Protein AF-A0A4Y9XRB2-F1 (afdb_monomer_lite)

Sequence (111 aa):
TGAAATSNVAVASVTGTSAAATATASTAASASGNLQTFTGALGGIAPPAVTAGGRGFVVANNDDFVNVAAALGRSCDVQHNQCANAANSGSQSVTVSDCDQQDTQCKAAAS

pLDDT: mean 81.74, std 22.33, range [34.16, 98.44]

Radius of gyration: 24.22 Å; chains: 1; bounding box: 75×55×48 Å

Foldseek 3Di:
DDDDDDDDDDDDDDDDPPPPPPPPPPPPPPPPAFPQPDQDQVQNQGFFGWHADDCGIDGPPDDDDVDQLVSQLVSLVVSLVVQCVCQVVVVGPDHSVVSVVSSVVSNVSSD

Secondary structure (DSSP, 8-state):
-------------------------------TT--------GGG-PPPPEEEETTEEEETTS-EESSHHHHHHHHHHHHHHHHHHHHHTTSSS--HHHHHHHHHHHHHH--

Structure (mmCIF, N/CA/C/O backbone):
data_AF-A0A4Y9XRB2-F1
#
_entry.id   AF-A0A4Y9XRB2-F1
#
loop_
_atom_site.group_PDB
_atom_site.id
_atom_site.type_symbol
_atom_site.label_atom_id
_atom_site.label_alt_id
_atom_site.label_comp_id
_atom_site.label_asym_id
_atom_site.label_entity_id
_atom_site.label_seq_id
_atom_site.pdbx_PDB_ins_code
_atom_site.Cartn_x
_atom_site.Cartn_y
_atom_site.Cartn_z
_atom_site.occupancy
_atom_site.B_iso_or_equiv
_atom_site.auth_seq_id
_atom_site.auth_comp_id
_atom_site.auth_asym_id
_atom_site.auth_atom_id
_atom_site.pdbx_PDB_model_num
ATOM 1 N N . THR A 1 1 ? -60.064 44.084 27.742 1.00 45.78 1 THR A N 1
ATOM 2 C CA . THR A 1 1 ? -58.761 44.457 27.153 1.00 45.78 1 THR A CA 1
ATOM 3 C C . THR A 1 1 ? -57.830 44.865 28.275 1.00 45.78 1 THR A C 1
ATOM 5 O O . THR A 1 1 ? -58.112 45.859 28.928 1.00 45.78 1 THR A O 1
ATOM 8 N N . GLY A 1 2 ? -56.780 44.080 28.546 1.00 34.22 2 GLY A N 1
ATOM 9 C CA . GLY A 1 2 ? -55.736 44.462 29.504 1.00 34.22 2 GLY A CA 1
ATOM 10 C C . GLY A 1 2 ? -54.920 43.304 30.102 1.00 34.22 2 GLY A C 1
ATOM 11 O O . GLY A 1 2 ? -55.498 42.357 30.617 1.00 34.22 2 GLY A O 1
ATOM 12 N N . ALA A 1 3 ? -53.598 43.519 30.091 1.00 35.19 3 ALA A N 1
ATOM 13 C CA . ALA A 1 3 ? -52.530 43.015 30.969 1.00 35.19 3 ALA A CA 1
ATOM 14 C C . ALA A 1 3 ? -51.754 41.723 30.613 1.00 35.19 3 ALA A C 1
ATOM 16 O O . ALA A 1 3 ? -52.296 40.648 30.388 1.00 35.19 3 ALA A O 1
ATOM 17 N N . ALA A 1 4 ? -50.430 41.916 30.592 1.00 39.41 4 ALA A N 1
ATOM 18 C CA . ALA A 1 4 ? -49.324 40.999 30.331 1.00 39.41 4 ALA A CA 1
ATOM 19 C C . ALA A 1 4 ? -48.964 40.112 31.539 1.00 39.41 4 ALA A C 1
ATOM 21 O O . ALA A 1 4 ? -49.306 40.486 32.657 1.00 39.41 4 ALA A O 1
ATOM 22 N N . ALA A 1 5 ? -48.183 39.036 31.322 1.00 40.38 5 ALA A N 1
ATOM 23 C CA . ALA A 1 5 ? -46.914 38.754 32.028 1.00 40.38 5 ALA A CA 1
ATOM 24 C C . ALA A 1 5 ? -46.380 37.309 31.833 1.00 40.38 5 ALA A C 1
ATOM 26 O O . ALA A 1 5 ? -47.116 36.337 31.947 1.00 40.38 5 ALA A O 1
ATOM 27 N N . THR A 1 6 ? -45.053 37.245 31.646 1.00 34.16 6 THR A N 1
ATOM 28 C CA . THR A 1 6 ? -44.061 36.289 32.201 1.00 34.16 6 THR A CA 1
ATOM 29 C C . THR A 1 6 ? -44.001 34.809 31.781 1.00 34.16 6 THR A C 1
ATOM 31 O O . THR A 1 6 ? -44.909 34.024 32.013 1.00 34.16 6 THR A O 1
ATOM 34 N N . SER A 1 7 ? -42.813 34.485 31.242 1.00 48.19 7 SER A N 1
ATOM 35 C CA . SER A 1 7 ? -41.968 33.276 31.280 1.00 48.19 7 SER A CA 1
ATOM 36 C C . SER A 1 7 ? -42.383 32.073 32.140 1.00 48.19 7 SER A C 1
ATOM 38 O O . SER A 1 7 ? -42.931 32.254 33.212 1.00 48.19 7 SER A O 1
ATOM 40 N N . ASN A 1 8 ? -41.976 30.856 31.727 1.00 47.84 8 ASN A N 1
ATOM 41 C CA . ASN A 1 8 ? -40.962 30.014 32.405 1.00 47.84 8 ASN A CA 1
ATOM 42 C C . ASN A 1 8 ? -40.827 28.597 31.763 1.00 47.84 8 ASN A C 1
ATOM 44 O O . ASN A 1 8 ? -41.778 27.832 31.742 1.00 47.84 8 ASN A O 1
ATOM 48 N N . VAL A 1 9 ? -39.586 28.270 31.349 1.00 40.69 9 VAL A N 1
ATOM 49 C CA . VAL A 1 9 ? -38.831 26.996 31.536 1.00 40.69 9 VAL A CA 1
ATOM 50 C C . VAL A 1 9 ? -39.296 25.699 30.834 1.00 40.69 9 VAL A C 1
ATOM 52 O O . VAL A 1 9 ? -40.317 25.132 31.190 1.00 40.69 9 VAL A O 1
ATOM 55 N N . ALA A 1 10 ? -38.447 25.130 29.957 1.00 43.19 10 ALA A N 1
ATOM 56 C CA . ALA A 1 10 ? -37.644 23.915 30.233 1.00 43.19 10 ALA A CA 1
ATOM 57 C C . ALA A 1 10 ? -36.999 23.294 28.969 1.00 43.19 10 ALA A C 1
ATOM 59 O O . ALA A 1 10 ? -37.683 22.977 28.008 1.00 43.19 10 ALA A O 1
ATOM 60 N N . VAL A 1 11 ? -35.685 23.057 29.075 1.00 41.91 11 VAL A N 1
ATOM 61 C CA . VAL A 1 11 ? -34.889 21.903 28.598 1.00 41.91 11 VAL A CA 1
ATOM 62 C C . VAL A 1 11 ? -34.979 21.448 27.129 1.00 41.91 11 VAL A C 1
ATOM 64 O O . VAL A 1 11 ? -35.970 20.903 26.671 1.00 41.91 11 VAL A O 1
ATOM 67 N N . ALA A 1 12 ? -33.851 21.538 26.421 1.00 46.53 12 ALA A N 1
ATOM 68 C CA . ALA A 1 12 ? -33.084 20.362 25.992 1.00 46.53 12 ALA A CA 1
ATOM 69 C C . ALA A 1 12 ? -31.884 20.820 25.159 1.00 46.53 12 ALA A C 1
ATOM 71 O O . ALA A 1 12 ? -32.000 21.273 24.024 1.00 46.53 12 ALA A O 1
ATOM 72 N N . SER A 1 13 ? -30.707 20.682 25.757 1.00 56.09 13 SER A N 1
ATOM 73 C CA . SER A 1 13 ? -29.442 20.573 25.050 1.00 56.09 13 SER A CA 1
ATOM 74 C C . SER A 1 13 ? -29.550 19.497 23.968 1.00 56.09 13 SER A C 1
ATOM 76 O O . SER A 1 13 ? -29.668 18.315 24.287 1.00 56.09 13 SER A O 1
ATOM 78 N N . VAL A 1 14 ? -29.471 19.902 22.704 1.00 50.06 14 VAL A N 1
ATOM 79 C CA . VAL A 1 14 ? -29.106 19.011 21.603 1.00 50.06 14 VAL A CA 1
ATOM 80 C C . VAL A 1 14 ? -27.791 19.503 21.026 1.00 50.06 14 VAL A C 1
ATOM 82 O O . VAL A 1 14 ? -27.709 20.402 20.195 1.00 50.06 14 VAL A O 1
ATOM 85 N N . THR A 1 15 ? -26.727 18.903 21.545 1.00 49.69 15 THR A N 1
ATOM 86 C CA . THR A 1 15 ? -25.485 18.701 20.812 1.00 49.69 15 THR A CA 1
ATOM 87 C C . THR A 1 15 ? -25.821 18.109 19.449 1.00 49.69 15 THR A C 1
ATOM 89 O O . THR A 1 15 ? -26.388 17.022 19.360 1.00 49.69 15 THR A O 1
ATOM 92 N N . GLY A 1 16 ? -25.475 18.831 18.395 1.00 48.56 16 GLY A N 1
ATOM 93 C CA . GLY A 1 16 ? -25.682 18.400 17.022 1.00 48.56 16 GLY A CA 1
ATOM 94 C C . GLY A 1 16 ? -24.657 19.056 16.122 1.00 48.56 16 GLY A C 1
ATOM 95 O O . GLY A 1 16 ? -25.008 19.805 15.217 1.00 48.56 16 GLY A O 1
ATOM 96 N N . THR A 1 17 ? -23.380 18.820 16.423 1.00 44.00 17 THR A N 1
ATOM 97 C CA . THR A 1 17 ? -22.240 19.175 15.582 1.00 44.00 17 THR A CA 1
ATOM 98 C C . THR A 1 17 ? -22.404 18.493 14.228 1.00 44.00 17 THR A C 1
ATOM 100 O O . THR A 1 17 ? -21.943 17.376 14.022 1.00 44.00 17 THR A O 1
ATOM 103 N N . SER A 1 18 ? -23.063 19.158 13.283 1.00 51.09 18 SER A N 1
ATOM 104 C CA . SER A 1 18 ? -22.967 18.794 11.871 1.00 51.09 18 SER A CA 1
ATOM 105 C C . SER A 1 18 ? -21.686 19.415 11.331 1.00 51.09 18 SER A C 1
ATOM 107 O O . SER A 1 18 ? -21.706 20.383 10.575 1.00 51.09 18 SER A O 1
ATOM 109 N N . ALA A 1 19 ? -20.548 18.889 11.791 1.00 52.78 19 ALA A N 1
ATOM 110 C CA . ALA A 1 19 ? -19.293 19.074 11.090 1.00 52.78 19 ALA A CA 1
ATOM 111 C C . ALA A 1 19 ? -19.421 18.256 9.808 1.00 52.78 19 ALA A C 1
ATOM 113 O O . ALA A 1 19 ? -19.279 17.034 9.815 1.00 52.78 19 ALA A O 1
ATOM 114 N N . ALA A 1 20 ? -19.789 18.944 8.728 1.00 51.59 20 ALA A N 1
ATOM 115 C CA . ALA A 1 20 ? -19.673 18.425 7.384 1.00 51.59 20 ALA A CA 1
ATOM 116 C C . ALA A 1 20 ? -18.246 17.892 7.236 1.00 51.59 20 ALA A C 1
ATOM 118 O O . ALA A 1 20 ? -17.283 18.658 7.259 1.00 51.59 20 ALA A O 1
ATOM 119 N N . ALA A 1 21 ? -18.121 16.567 7.173 1.00 50.69 21 ALA A N 1
ATOM 120 C CA . ALA A 1 21 ? -16.878 15.918 6.832 1.00 50.69 21 ALA A CA 1
ATOM 121 C C . ALA A 1 21 ? -16.535 16.377 5.416 1.00 50.69 21 ALA A C 1
ATOM 123 O O . ALA A 1 21 ? -17.098 15.896 4.432 1.00 50.69 21 ALA A O 1
ATOM 124 N N . THR A 1 22 ? -15.649 17.364 5.324 1.00 41.91 22 THR A N 1
ATOM 125 C CA . THR A 1 22 ? -14.932 17.669 4.099 1.00 41.91 22 THR A CA 1
ATOM 126 C C . THR A 1 22 ? -14.195 16.392 3.745 1.00 41.91 22 THR A C 1
ATOM 128 O O . THR A 1 22 ? -13.170 16.066 4.342 1.00 41.91 22 THR A O 1
ATOM 131 N N . ALA A 1 23 ? -14.763 15.624 2.819 1.00 55.28 23 ALA A N 1
ATOM 132 C CA . ALA A 1 23 ? -14.048 14.576 2.132 1.00 55.28 23 ALA A CA 1
ATOM 133 C C . ALA A 1 23 ? -12.902 15.269 1.393 1.00 55.28 23 ALA A C 1
ATOM 135 O O . ALA A 1 23 ? -13.059 15.746 0.270 1.00 55.28 23 ALA A O 1
ATOM 136 N N . THR A 1 24 ? -11.752 15.381 2.059 1.00 43.09 24 THR A N 1
ATOM 137 C CA . THR A 1 24 ? -10.481 15.525 1.369 1.00 43.09 24 THR A CA 1
ATOM 138 C C . THR A 1 24 ? -10.387 14.282 0.510 1.00 43.09 24 THR A C 1
ATOM 140 O O . THR A 1 24 ? -10.103 13.186 0.990 1.00 43.09 24 THR A O 1
ATOM 143 N N . ALA A 1 25 ? -10.729 14.450 -0.764 1.00 55.00 25 ALA A N 1
ATOM 144 C CA . ALA A 1 25 ? -10.314 13.544 -1.802 1.00 55.00 25 ALA A CA 1
ATOM 145 C C . ALA A 1 25 ? -8.788 13.530 -1.735 1.00 55.00 25 ALA A C 1
ATOM 147 O O . ALA A 1 25 ? -8.123 14.419 -2.266 1.00 55.00 25 ALA A O 1
ATOM 148 N N . SER A 1 26 ? -8.240 12.557 -1.005 1.00 55.66 26 SER A N 1
ATOM 149 C CA . SER A 1 26 ? -6.847 12.187 -1.147 1.00 55.66 26 SER A CA 1
ATOM 150 C C . SER A 1 26 ? -6.674 11.897 -2.623 1.00 55.66 26 SER A C 1
ATOM 152 O O . SER A 1 26 ? -7.262 10.953 -3.153 1.00 55.66 26 SER A O 1
ATOM 154 N N . THR A 1 27 ? -5.940 12.768 -3.305 1.00 45.84 27 THR A N 1
ATOM 155 C CA . THR A 1 27 ? -5.459 12.535 -4.656 1.00 45.84 27 THR A CA 1
ATOM 156 C C . THR A 1 27 ? -4.637 11.258 -4.610 1.00 45.84 27 THR A C 1
ATOM 158 O O . THR A 1 27 ? -3.434 11.291 -4.354 1.00 45.84 27 THR A O 1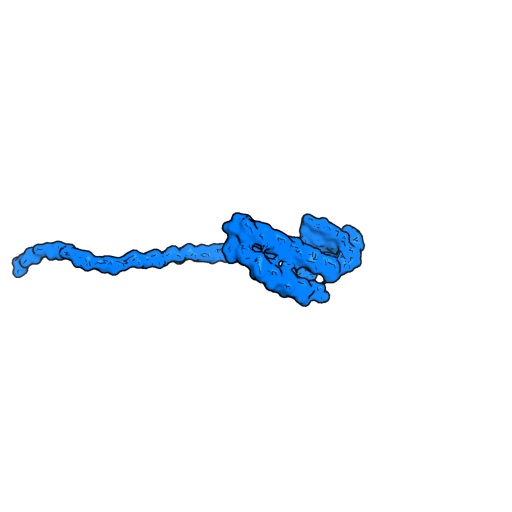
ATOM 161 N N . ALA A 1 28 ? -5.301 10.123 -4.831 1.00 57.44 28 ALA A N 1
ATOM 162 C CA . ALA A 1 28 ? -4.675 8.923 -5.336 1.00 57.44 28 ALA A CA 1
ATOM 163 C C . ALA A 1 28 ? -4.111 9.340 -6.690 1.00 57.44 28 ALA A C 1
ATOM 165 O O . ALA A 1 28 ? -4.803 9.340 -7.707 1.00 57.44 28 ALA A O 1
ATOM 166 N N . ALA A 1 29 ? -2.879 9.842 -6.670 1.00 50.91 29 ALA A N 1
ATOM 167 C CA . ALA A 1 29 ? -2.131 10.094 -7.872 1.00 50.91 29 ALA A CA 1
ATOM 168 C C . ALA A 1 29 ? -1.947 8.723 -8.515 1.00 50.91 29 ALA A C 1
ATOM 170 O O . ALA A 1 29 ? -1.052 7.962 -8.148 1.00 50.91 29 ALA A O 1
ATOM 171 N N . SER A 1 30 ? -2.833 8.386 -9.448 1.00 49.97 30 SER A N 1
ATOM 172 C CA . SER A 1 30 ? -2.570 7.370 -10.450 1.00 49.97 30 SER A CA 1
ATOM 173 C C . SER A 1 30 ? -1.383 7.883 -11.256 1.00 49.97 30 SER A C 1
ATOM 175 O O . SER A 1 30 ? -1.538 8.520 -12.296 1.00 49.97 30 SER A O 1
ATOM 177 N N . ALA A 1 31 ? -0.177 7.689 -10.721 1.00 55.84 31 ALA A N 1
ATOM 178 C CA . ALA A 1 31 ? 1.039 7.850 -11.484 1.00 55.84 31 ALA A CA 1
ATOM 179 C C . ALA A 1 31 ? 0.885 6.905 -12.674 1.00 55.84 31 ALA A C 1
ATOM 181 O O . ALA A 1 31 ? 0.655 5.711 -12.485 1.00 55.84 31 ALA A O 1
ATOM 182 N N . SER A 1 32 ? 0.914 7.444 -13.890 1.00 60.69 32 SER A N 1
ATOM 183 C CA . SER A 1 32 ? 0.900 6.633 -15.103 1.00 60.69 32 SER A CA 1
ATOM 184 C C . SER A 1 32 ? 2.020 5.591 -14.983 1.00 60.69 32 SER A C 1
ATOM 186 O O . SER A 1 32 ? 3.192 5.958 -14.991 1.00 60.69 32 SER A O 1
ATOM 188 N N . GLY A 1 33 ? 1.663 4.316 -14.788 1.00 86.62 33 GLY A N 1
ATOM 189 C CA . GLY A 1 33 ? 2.613 3.226 -14.528 1.00 86.62 33 GLY A CA 1
ATOM 190 C C . GLY A 1 33 ? 2.669 2.687 -13.091 1.00 86.62 33 GLY A C 1
ATOM 191 O O . GLY A 1 33 ? 3.499 1.817 -12.833 1.00 86.62 33 GLY A O 1
ATOM 192 N N . ASN A 1 34 ? 1.820 3.152 -12.166 1.00 94.69 34 ASN A N 1
ATOM 193 C CA . ASN A 1 34 ? 1.659 2.502 -10.863 1.00 94.69 34 ASN A CA 1
ATOM 194 C C . ASN A 1 34 ? 0.998 1.123 -11.031 1.00 94.69 34 ASN A C 1
ATOM 196 O O . ASN A 1 34 ? -0.126 1.020 -11.515 1.00 94.69 34 ASN A O 1
ATOM 200 N N . LEU A 1 35 ? 1.704 0.085 -10.601 1.00 95.56 35 LEU A N 1
ATOM 201 C CA . LEU A 1 35 ? 1.288 -1.313 -10.619 1.00 95.56 35 LEU A CA 1
ATOM 202 C C . LEU A 1 35 ? 0.510 -1.706 -9.358 1.00 95.56 35 LEU A C 1
ATOM 204 O O . LEU A 1 35 ? -0.139 -2.746 -9.352 1.00 95.56 35 LEU A O 1
ATOM 208 N N . GLN A 1 36 ? 0.558 -0.895 -8.296 1.00 96.38 36 GLN A N 1
ATOM 209 C CA . GLN A 1 36 ? -0.241 -1.123 -7.096 1.00 96.38 36 GLN A CA 1
ATOM 210 C C . GLN A 1 36 ? -1.685 -0.676 -7.337 1.00 96.38 36 GLN A C 1
ATOM 212 O O . GLN A 1 36 ? -1.971 0.522 -7.388 1.00 96.38 36 GLN A O 1
ATOM 217 N N . THR A 1 37 ? -2.582 -1.649 -7.502 1.00 95.25 37 THR A N 1
ATOM 218 C CA . THR A 1 37 ? -4.004 -1.438 -7.807 1.00 95.25 37 THR A CA 1
ATOM 219 C C . THR A 1 37 ? -4.875 -1.331 -6.561 1.00 95.25 37 THR A C 1
ATOM 221 O O . THR A 1 37 ? -6.004 -0.847 -6.657 1.00 95.25 37 THR A O 1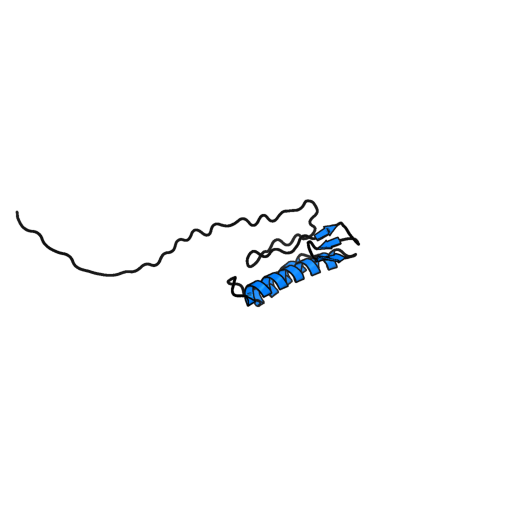
ATOM 224 N N . PHE A 1 38 ? -4.382 -1.744 -5.390 1.00 96.38 38 PHE A N 1
ATOM 225 C CA . PHE A 1 38 ? -5.108 -1.574 -4.142 1.00 96.38 38 PHE A CA 1
ATOM 226 C C . PHE A 1 38 ? -5.187 -0.090 -3.771 1.00 96.38 38 PHE A C 1
ATOM 228 O O . PHE A 1 38 ? -4.173 0.578 -3.575 1.00 96.38 38 PHE A O 1
ATOM 235 N N . THR A 1 39 ? -6.408 0.432 -3.652 1.00 95.12 39 THR A N 1
ATOM 236 C CA . THR A 1 39 ? -6.664 1.850 -3.347 1.00 95.12 39 THR A CA 1
ATOM 237 C C . THR A 1 39 ? -7.239 2.078 -1.952 1.00 95.12 39 THR A C 1
ATOM 239 O O . THR A 1 39 ? -7.546 3.218 -1.604 1.00 95.12 39 THR A O 1
ATOM 242 N N . GLY A 1 40 ? -7.434 1.022 -1.153 1.00 96.00 40 GLY A N 1
ATOM 243 C CA . GLY A 1 40 ? -7.902 1.174 0.222 1.00 96.00 40 GLY A CA 1
ATOM 244 C C . GLY A 1 40 ? -6.917 2.035 1.011 1.00 96.00 40 GLY A C 1
ATOM 245 O O . GLY A 1 40 ? -5.712 1.823 0.906 1.00 96.00 40 GLY A O 1
ATOM 246 N N . ALA A 1 41 ? -7.414 2.986 1.805 1.00 96.31 41 ALA A N 1
ATOM 247 C CA . ALA A 1 41 ? -6.585 3.934 2.551 1.00 96.31 41 ALA A CA 1
ATOM 248 C C . ALA A 1 41 ? -7.147 4.220 3.955 1.00 96.31 41 ALA A C 1
ATOM 250 O O . ALA A 1 41 ? -7.620 5.324 4.240 1.00 96.31 41 ALA A O 1
ATOM 251 N N . LEU A 1 42 ? -7.138 3.215 4.834 1.00 95.75 42 LEU A N 1
ATOM 252 C CA . LEU A 1 42 ? -7.558 3.359 6.224 1.00 95.75 42 LEU A CA 1
ATOM 253 C C . LEU A 1 42 ? -6.739 4.458 6.921 1.00 95.75 42 LEU A C 1
ATOM 255 O O . LEU A 1 42 ? -5.527 4.558 6.744 1.00 95.75 42 LEU A O 1
ATOM 259 N N . GLY A 1 43 ? -7.414 5.342 7.658 1.00 93.38 43 GLY A N 1
ATOM 260 C CA . GLY A 1 43 ? -6.766 6.507 8.274 1.00 93.38 43 GLY A CA 1
ATOM 261 C C . GLY A 1 43 ? -6.150 7.492 7.267 1.00 93.38 43 GLY A C 1
ATOM 262 O O . GLY A 1 43 ? -5.302 8.296 7.645 1.00 93.38 43 GLY A O 1
ATOM 263 N N . GLY A 1 44 ? -6.537 7.422 5.986 1.00 94.94 44 GLY A N 1
ATOM 264 C CA . GLY A 1 44 ? -5.964 8.230 4.905 1.00 94.94 44 GLY A CA 1
ATOM 265 C C . GLY A 1 44 ? -4.608 7.733 4.396 1.00 94.94 44 GLY A C 1
ATOM 266 O O . GLY A 1 44 ? -3.952 8.435 3.627 1.00 94.94 44 GLY A O 1
ATOM 267 N N . ILE A 1 45 ? -4.178 6.539 4.807 1.00 96.12 45 ILE A N 1
ATOM 268 C CA . ILE A 1 45 ? -2.855 5.990 4.506 1.00 96.12 45 ILE A CA 1
ATOM 269 C C . ILE A 1 45 ? -2.994 4.992 3.359 1.00 96.12 45 ILE A C 1
ATOM 271 O O . ILE A 1 45 ? -3.463 3.874 3.545 1.00 96.12 45 ILE A O 1
ATOM 275 N N . ALA A 1 46 ? -2.618 5.408 2.153 1.00 96.94 46 ALA A N 1
ATOM 276 C CA . ALA A 1 46 ? -2.622 4.574 0.949 1.00 96.94 46 ALA A CA 1
ATOM 277 C C . ALA A 1 46 ? -1.318 3.756 0.827 1.00 96.94 46 ALA A C 1
ATOM 279 O O . ALA A 1 46 ? -0.296 4.171 1.388 1.00 96.94 46 ALA A O 1
ATOM 280 N N . PRO A 1 47 ? -1.311 2.628 0.091 1.00 96.88 47 PRO A N 1
ATOM 281 C CA . PRO A 1 47 ? -0.070 1.917 -0.164 1.00 96.88 47 PRO A CA 1
ATOM 282 C C . PRO A 1 47 ? 0.819 2.738 -1.113 1.00 96.88 47 PRO A C 1
ATOM 284 O O . PRO A 1 47 ? 0.302 3.419 -2.006 1.00 96.88 47 PRO A O 1
ATOM 287 N N . PRO A 1 48 ? 2.154 2.720 -0.947 1.00 97.19 48 PRO A N 1
ATOM 288 C CA . PRO A 1 48 ? 3.051 3.414 -1.861 1.00 97.19 48 PRO A CA 1
ATOM 289 C C . PRO A 1 48 ? 2.917 2.873 -3.284 1.00 97.19 48 PRO A C 1
ATOM 291 O O . PRO A 1 48 ? 2.733 1.673 -3.494 1.00 97.19 48 PRO A O 1
ATOM 294 N N . ALA A 1 49 ? 3.084 3.750 -4.272 1.00 96.38 49 ALA A N 1
ATOM 295 C CA . ALA A 1 49 ? 3.102 3.333 -5.665 1.00 96.38 49 ALA A CA 1
ATOM 296 C C . ALA A 1 49 ? 4.249 2.347 -5.934 1.00 96.38 49 ALA A C 1
ATOM 298 O O . ALA A 1 49 ? 5.349 2.491 -5.393 1.00 96.38 49 ALA A O 1
ATOM 299 N N . VAL A 1 50 ? 3.988 1.379 -6.807 1.00 96.75 50 VAL A N 1
ATOM 300 C CA . VAL A 1 50 ? 4.990 0.466 -7.356 1.00 96.75 50 VAL A CA 1
ATOM 301 C C . VAL A 1 50 ? 5.142 0.773 -8.833 1.00 96.75 50 VAL A C 1
ATOM 303 O O . VAL A 1 50 ? 4.165 0.707 -9.567 1.00 96.75 50 VAL A O 1
ATOM 306 N N . THR A 1 51 ? 6.340 1.102 -9.296 1.00 96.50 51 THR A N 1
ATOM 307 C CA . THR A 1 51 ? 6.586 1.437 -10.708 1.00 96.50 51 THR A CA 1
ATOM 308 C C . THR A 1 51 ? 7.758 0.638 -11.261 1.00 96.50 51 THR A C 1
ATOM 310 O O . THR A 1 51 ? 8.620 0.178 -10.516 1.00 96.50 51 THR A O 1
ATOM 313 N N . ALA A 1 52 ? 7.805 0.448 -12.581 1.00 95.25 52 ALA A N 1
ATOM 314 C CA . ALA A 1 52 ? 8.971 -0.156 -13.220 1.00 95.25 52 ALA A CA 1
ATOM 315 C C . ALA A 1 52 ? 10.193 0.779 -13.114 1.00 95.25 52 ALA A C 1
ATOM 317 O O . ALA A 1 52 ? 10.086 1.976 -13.388 1.00 95.25 52 ALA A O 1
ATOM 318 N N . GLY A 1 53 ? 11.353 0.239 -12.734 1.00 94.38 53 GLY A N 1
ATOM 319 C CA . GLY A 1 53 ? 12.597 0.996 -12.549 1.00 94.38 53 GLY A CA 1
ATOM 320 C C . GLY A 1 53 ? 13.621 0.256 -11.683 1.00 94.38 53 GLY A C 1
ATOM 321 O O . GLY A 1 53 ? 13.363 -0.854 -11.226 1.00 94.38 53 GLY A O 1
ATOM 322 N N . GLY A 1 54 ? 14.787 0.860 -11.426 1.00 92.75 54 GLY A N 1
ATOM 323 C CA . GLY A 1 54 ? 15.820 0.260 -10.565 1.00 92.75 54 GLY A CA 1
ATOM 324 C C . GLY A 1 54 ? 16.226 -1.147 -11.025 1.00 92.75 54 GLY A C 1
ATOM 325 O O . GLY A 1 54 ? 16.510 -1.354 -12.207 1.00 92.75 54 GLY A O 1
ATOM 326 N N . ARG A 1 55 ? 16.218 -2.126 -10.108 1.00 93.69 55 ARG A N 1
ATOM 327 C CA . ARG A 1 55 ? 16.452 -3.555 -10.416 1.00 93.69 55 ARG A CA 1
ATOM 328 C C . ARG A 1 55 ? 15.273 -4.267 -11.096 1.00 93.69 55 ARG A C 1
ATOM 330 O O . ARG A 1 55 ? 15.389 -5.447 -11.418 1.00 93.69 55 ARG A O 1
ATOM 337 N N . GLY A 1 56 ? 14.153 -3.584 -11.301 1.00 96.56 56 GLY A N 1
ATOM 338 C CA . GLY A 1 56 ? 12.960 -4.101 -11.967 1.00 96.56 56 GLY A CA 1
ATOM 339 C C . GLY A 1 56 ? 11.725 -3.301 -11.570 1.00 96.56 56 GLY A C 1
ATOM 340 O O . GLY A 1 56 ? 11.095 -2.667 -12.417 1.00 96.56 56 GLY A O 1
ATOM 341 N N . PHE A 1 57 ? 11.427 -3.284 -10.272 1.00 97.44 57 PHE A N 1
ATOM 342 C CA . PHE A 1 57 ? 10.257 -2.642 -9.677 1.00 97.44 57 PHE A CA 1
ATOM 343 C C . PHE A 1 57 ? 10.658 -1.842 -8.439 1.00 97.44 57 PHE A C 1
ATOM 345 O O . PHE A 1 57 ? 11.311 -2.372 -7.546 1.00 97.44 57 PHE A O 1
ATOM 352 N N . VAL A 1 58 ? 10.246 -0.582 -8.358 1.00 97.12 58 VAL A N 1
ATOM 353 C CA . VAL A 1 58 ? 10.562 0.325 -7.249 1.00 97.12 58 VAL A CA 1
ATOM 354 C C . VAL A 1 58 ? 9.304 0.566 -6.431 1.00 97.12 58 VAL A C 1
ATOM 356 O O . VAL A 1 58 ? 8.264 0.913 -6.993 1.00 97.12 58 VAL A O 1
ATOM 359 N N . VAL A 1 59 ? 9.404 0.422 -5.111 1.00 97.31 59 VAL A N 1
ATOM 360 C CA . VAL A 1 59 ? 8.373 0.887 -4.178 1.00 97.31 59 VAL A CA 1
ATOM 361 C C . VAL A 1 59 ? 8.702 2.333 -3.804 1.00 97.31 59 VAL A C 1
ATOM 363 O O . VAL A 1 59 ? 9.815 2.633 -3.371 1.00 97.31 59 VAL A O 1
ATOM 366 N N . ALA A 1 60 ? 7.759 3.256 -3.995 1.00 95.38 60 ALA A N 1
ATOM 367 C CA . ALA A 1 60 ? 8.005 4.683 -3.792 1.00 95.38 60 ALA A CA 1
ATOM 368 C C . ALA A 1 60 ? 8.528 4.991 -2.373 1.00 95.38 60 ALA A C 1
ATOM 370 O O . ALA A 1 60 ? 7.925 4.585 -1.380 1.00 95.38 60 ALA A O 1
ATOM 371 N N . ASN A 1 61 ? 9.629 5.752 -2.291 1.00 92.56 61 ASN A N 1
ATOM 372 C CA . ASN A 1 61 ? 10.346 6.086 -1.047 1.00 92.56 61 ASN A CA 1
ATOM 373 C C . ASN A 1 61 ? 10.800 4.861 -0.229 1.00 92.56 61 ASN A C 1
ATOM 375 O O . ASN A 1 61 ? 10.897 4.926 0.998 1.00 92.56 61 ASN A O 1
ATOM 379 N N . ASN A 1 62 ? 11.042 3.735 -0.894 1.00 94.06 62 ASN A N 1
ATOM 380 C CA . ASN A 1 62 ? 11.441 2.486 -0.263 1.00 94.06 62 ASN A CA 1
ATOM 381 C C . ASN A 1 62 ? 12.457 1.747 -1.156 1.00 94.06 62 ASN A C 1
ATOM 383 O O . ASN A 1 62 ? 13.175 2.378 -1.932 1.00 94.06 62 ASN A O 1
ATOM 387 N N . ASP A 1 63 ? 12.532 0.426 -1.015 1.00 94.38 63 ASP A N 1
ATOM 388 C CA . ASP A 1 63 ? 13.473 -0.433 -1.724 1.00 94.38 63 ASP A CA 1
ATOM 389 C C . ASP A 1 63 ? 13.016 -0.773 -3.157 1.00 94.38 63 ASP A C 1
ATOM 391 O O . ASP A 1 63 ? 11.850 -0.604 -3.540 1.00 94.38 63 ASP A O 1
ATOM 395 N N . ASP A 1 64 ? 13.946 -1.314 -3.945 1.00 96.25 64 ASP A N 1
ATOM 396 C CA . ASP A 1 64 ? 13.687 -1.849 -5.277 1.00 96.25 64 ASP A CA 1
ATOM 397 C C . ASP A 1 64 ? 13.904 -3.375 -5.373 1.00 96.25 64 ASP A C 1
ATOM 399 O O . ASP A 1 64 ? 14.759 -3.984 -4.719 1.00 96.25 64 ASP A O 1
ATOM 403 N N . PHE A 1 65 ? 13.081 -4.013 -6.205 1.00 97.31 65 PHE A N 1
ATOM 404 C CA . PHE A 1 65 ? 12.867 -5.455 -6.278 1.00 97.31 65 PHE A CA 1
ATOM 405 C C . PHE A 1 65 ? 12.972 -5.952 -7.719 1.00 97.31 65 PHE A C 1
ATOM 407 O O . PHE A 1 65 ? 12.617 -5.267 -8.672 1.00 97.31 65 PHE A O 1
ATOM 414 N N . VAL A 1 66 ? 13.396 -7.205 -7.883 1.00 96.75 66 VAL A N 1
ATOM 415 C CA . VAL A 1 66 ? 13.440 -7.875 -9.197 1.00 96.75 66 VAL A CA 1
ATOM 416 C C . VAL A 1 66 ? 12.106 -8.530 -9.583 1.00 96.75 66 VAL A C 1
ATOM 418 O O . VAL A 1 66 ? 11.916 -8.911 -10.732 1.00 96.75 66 VAL A O 1
ATOM 421 N N . ASN A 1 67 ? 11.181 -8.686 -8.628 1.00 94.75 67 ASN A N 1
ATOM 422 C CA . ASN A 1 67 ? 9.899 -9.369 -8.801 1.00 94.75 67 ASN A CA 1
ATOM 423 C C . ASN A 1 67 ? 8.745 -8.435 -8.400 1.00 94.75 67 ASN A C 1
ATOM 425 O O . ASN A 1 67 ? 8.773 -7.855 -7.313 1.00 94.75 67 ASN A O 1
ATOM 429 N N . VAL A 1 68 ? 7.732 -8.319 -9.264 1.00 95.50 68 VAL A N 1
ATOM 430 C CA . VAL A 1 68 ? 6.589 -7.418 -9.055 1.00 95.50 68 VAL A CA 1
ATOM 431 C C . VAL A 1 68 ? 5.755 -7.795 -7.832 1.00 95.50 68 VAL A C 1
ATOM 433 O O . VAL A 1 68 ? 5.415 -6.914 -7.051 1.00 95.50 68 VAL A O 1
ATOM 436 N N . ALA A 1 69 ? 5.495 -9.083 -7.596 1.00 96.12 69 ALA A N 1
ATOM 437 C CA . ALA A 1 69 ? 4.723 -9.541 -6.443 1.00 96.12 69 ALA A CA 1
ATOM 438 C C . ALA A 1 69 ? 5.441 -9.212 -5.124 1.00 96.12 69 ALA A C 1
ATOM 440 O O . ALA A 1 69 ? 4.805 -8.802 -4.157 1.00 96.12 69 ALA A O 1
ATOM 441 N N . ALA A 1 70 ? 6.778 -9.302 -5.099 1.00 96.75 70 ALA A N 1
ATOM 442 C CA . ALA A 1 70 ? 7.566 -8.880 -3.940 1.00 96.75 70 ALA A CA 1
ATOM 443 C C . ALA A 1 70 ? 7.468 -7.362 -3.695 1.00 96.75 70 ALA A C 1
ATOM 445 O O . ALA A 1 70 ? 7.294 -6.938 -2.554 1.00 96.75 70 ALA A O 1
ATOM 446 N N . ALA A 1 71 ? 7.525 -6.548 -4.756 1.00 97.69 71 ALA A N 1
ATOM 447 C CA . ALA A 1 71 ? 7.361 -5.097 -4.647 1.00 97.69 71 ALA A CA 1
ATOM 448 C C . ALA A 1 71 ? 5.948 -4.703 -4.177 1.00 97.69 71 ALA A C 1
ATOM 450 O O . ALA A 1 71 ? 5.798 -3.844 -3.309 1.00 97.69 71 ALA A O 1
ATOM 451 N N . LEU A 1 72 ? 4.908 -5.349 -4.713 1.00 97.69 72 LEU A N 1
ATOM 452 C CA . LEU A 1 72 ? 3.518 -5.113 -4.315 1.00 97.69 72 LEU A CA 1
ATOM 453 C C . LEU A 1 72 ? 3.265 -5.535 -2.863 1.00 97.69 72 LEU A C 1
ATOM 455 O O . LEU A 1 72 ? 2.676 -4.764 -2.107 1.00 97.69 72 LEU A O 1
ATOM 459 N N . GLY A 1 73 ? 3.779 -6.696 -2.446 1.00 97.62 73 GLY A N 1
ATOM 460 C CA . GLY A 1 73 ? 3.724 -7.134 -1.050 1.00 97.62 73 GLY A CA 1
ATOM 461 C C . GLY A 1 73 ? 4.413 -6.142 -0.113 1.00 97.62 73 GLY A C 1
ATOM 462 O O . GLY A 1 73 ? 3.827 -5.732 0.887 1.00 97.62 73 GLY A O 1
ATOM 463 N N . ARG A 1 74 ? 5.602 -5.654 -0.494 1.00 98.06 74 ARG A N 1
ATOM 464 C CA . ARG A 1 74 ? 6.312 -4.626 0.275 1.00 98.06 74 ARG A CA 1
ATOM 465 C C . ARG A 1 74 ? 5.527 -3.318 0.371 1.00 98.06 74 ARG A C 1
ATOM 467 O O . ARG A 1 74 ? 5.527 -2.689 1.424 1.00 98.06 74 ARG A O 1
ATOM 474 N N . SER A 1 75 ? 4.869 -2.901 -0.708 1.00 98.19 75 SER A N 1
ATOM 475 C CA . SER A 1 75 ? 3.993 -1.727 -0.715 1.00 98.19 75 SER A CA 1
ATOM 476 C C . SER A 1 75 ? 2.850 -1.868 0.311 1.00 98.19 75 SER A C 1
ATOM 478 O O . SER A 1 75 ? 2.615 -0.942 1.091 1.00 98.19 75 SER A O 1
ATOM 480 N N . CYS A 1 76 ? 2.232 -3.049 0.418 1.00 98.38 76 CYS A N 1
ATOM 481 C CA . CYS A 1 76 ? 1.242 -3.342 1.462 1.00 98.38 76 CYS A CA 1
ATOM 482 C C . CYS A 1 76 ? 1.841 -3.291 2.877 1.00 98.38 76 CYS A C 1
ATOM 484 O O . CYS A 1 76 ? 1.294 -2.618 3.748 1.00 98.38 76 CYS A O 1
ATOM 486 N N . ASP A 1 77 ? 3.019 -3.886 3.093 1.00 98.06 77 ASP A N 1
ATOM 487 C CA . ASP A 1 77 ? 3.682 -3.847 4.406 1.00 98.06 77 ASP A CA 1
ATOM 488 C C . ASP A 1 77 ? 4.019 -2.409 4.844 1.00 98.06 77 ASP A C 1
ATOM 490 O O . ASP A 1 77 ? 3.926 -2.057 6.024 1.00 98.06 77 ASP A O 1
ATOM 494 N N . VAL A 1 78 ? 4.423 -1.551 3.899 1.00 98.19 78 VAL A N 1
ATOM 495 C CA . VAL A 1 78 ? 4.686 -0.132 4.180 1.00 98.19 78 VAL A CA 1
ATOM 496 C C . VAL A 1 78 ? 3.394 0.585 4.569 1.00 98.19 78 VAL A C 1
ATOM 498 O O . VAL A 1 78 ? 3.404 1.345 5.539 1.00 98.19 78 VAL A O 1
ATOM 501 N N . GLN A 1 79 ? 2.279 0.321 3.878 1.00 98.31 79 GLN A N 1
ATOM 502 C CA . GLN A 1 79 ? 0.967 0.845 4.271 1.00 98.31 79 GLN A CA 1
ATOM 503 C C . GLN A 1 79 ? 0.606 0.431 5.697 1.00 98.31 79 GLN A C 1
ATOM 505 O O . GLN A 1 79 ? 0.245 1.282 6.513 1.00 98.31 79 GLN A O 1
ATOM 510 N N . HIS A 1 80 ? 0.726 -0.864 5.987 1.00 98.31 80 HIS A N 1
ATOM 511 C CA . HIS A 1 80 ? 0.403 -1.437 7.283 1.00 98.31 80 HIS A CA 1
ATOM 512 C C . HIS A 1 80 ? 1.188 -0.753 8.400 1.00 98.31 80 HIS A C 1
ATOM 514 O O . HIS A 1 80 ? 0.599 -0.277 9.365 1.00 98.31 80 HIS A O 1
ATOM 520 N N . ASN A 1 81 ? 2.506 -0.626 8.245 1.00 97.94 81 ASN A N 1
ATOM 521 C CA . ASN A 1 81 ? 3.347 -0.008 9.267 1.00 97.94 81 ASN A CA 1
ATOM 522 C C . ASN A 1 81 ? 2.982 1.463 9.493 1.00 97.94 81 ASN A C 1
ATOM 524 O O . ASN A 1 81 ? 2.926 1.913 10.635 1.00 97.94 81 ASN A O 1
ATOM 528 N N . GLN A 1 82 ? 2.683 2.210 8.428 1.00 97.56 82 GLN A N 1
ATOM 529 C CA . GLN A 1 82 ? 2.228 3.596 8.549 1.00 97.56 82 GLN A CA 1
ATOM 530 C C . GLN A 1 82 ? 0.870 3.679 9.263 1.00 97.56 82 GLN A C 1
ATOM 532 O O . GLN A 1 82 ? 0.691 4.529 10.137 1.00 97.56 82 GLN A O 1
ATOM 537 N N . CYS A 1 83 ? -0.058 2.773 8.944 1.00 97.88 83 CYS A N 1
ATOM 538 C CA . CYS A 1 83 ? -1.356 2.659 9.607 1.00 97.88 83 CYS A CA 1
ATOM 539 C C . CY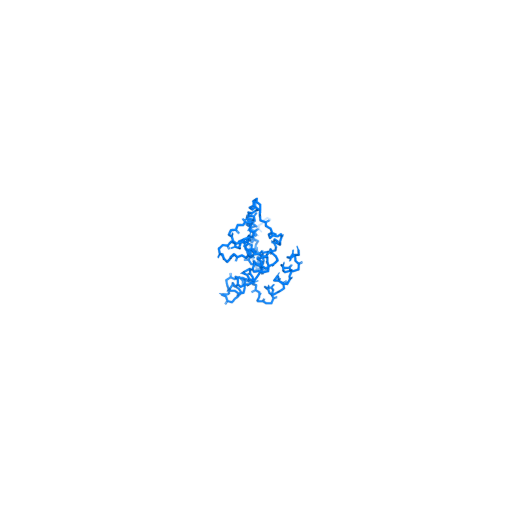S A 1 83 ? -1.204 2.312 11.092 1.00 97.88 83 CYS A C 1
ATOM 541 O O . CYS A 1 83 ? -1.740 3.015 11.948 1.00 97.88 83 CYS A O 1
ATOM 543 N N . ALA A 1 84 ? -0.406 1.296 11.415 1.00 97.94 84 ALA A N 1
ATOM 544 C CA . ALA A 1 84 ? -0.138 0.879 12.783 1.00 97.94 84 ALA A CA 1
ATOM 545 C C . ALA A 1 84 ? 0.550 1.994 13.584 1.00 97.94 84 ALA A C 1
ATOM 547 O O . ALA A 1 84 ? 0.205 2.223 14.741 1.00 97.94 84 ALA A O 1
ATOM 548 N N . ASN A 1 85 ? 1.470 2.745 12.974 1.00 97.50 85 ASN A N 1
ATOM 549 C CA . ASN A 1 85 ? 2.076 3.917 13.604 1.00 97.50 85 ASN A CA 1
ATOM 550 C C . ASN A 1 85 ? 1.029 4.992 13.932 1.00 97.50 85 ASN A C 1
ATOM 552 O O . ASN A 1 85 ? 1.069 5.550 15.026 1.00 97.50 85 ASN A O 1
ATOM 556 N N . ALA A 1 86 ? 0.073 5.249 13.034 1.00 95.94 86 ALA A N 1
ATOM 557 C CA . ALA A 1 86 ? -1.014 6.202 13.273 1.00 95.94 86 ALA A CA 1
ATOM 558 C C . ALA A 1 86 ? -2.019 5.720 14.337 1.00 95.94 86 ALA A C 1
ATOM 560 O O . ALA A 1 86 ? -2.503 6.527 15.135 1.00 95.94 86 ALA A O 1
ATOM 561 N N . ALA A 1 87 ? -2.301 4.413 14.377 1.00 96.69 87 ALA A N 1
ATOM 562 C CA . ALA A 1 87 ? -3.099 3.786 15.429 1.00 96.69 87 ALA A CA 1
ATOM 563 C C . ALA A 1 87 ? -2.414 3.942 16.798 1.00 96.69 87 ALA A C 1
ATOM 565 O O . ALA A 1 87 ? -3.020 4.399 17.766 1.00 96.69 87 ALA A O 1
ATOM 566 N N . ASN A 1 88 ? -1.117 3.628 16.865 1.00 97.00 88 ASN A N 1
ATOM 567 C CA . ASN A 1 88 ? -0.323 3.689 18.093 1.00 97.00 88 ASN A CA 1
ATOM 568 C C . ASN A 1 88 ? -0.048 5.124 18.565 1.00 97.00 88 ASN A C 1
ATOM 570 O O . ASN A 1 88 ? 0.102 5.351 19.765 1.00 97.00 88 ASN A O 1
ATOM 574 N N . SER A 1 89 ? 0.010 6.102 17.656 1.00 96.25 89 SER A N 1
ATOM 575 C CA . SER A 1 89 ? 0.190 7.512 18.021 1.00 96.25 89 SER A CA 1
ATOM 576 C C . SER A 1 89 ? -1.080 8.157 18.582 1.00 96.25 89 SER A C 1
ATOM 578 O O . SER A 1 89 ? -1.016 9.278 19.088 1.00 96.25 89 SER A O 1
ATOM 580 N N . GLY A 1 90 ? -2.239 7.498 18.456 1.00 90.50 90 GLY A N 1
ATOM 581 C CA . GLY A 1 90 ? -3.543 8.062 1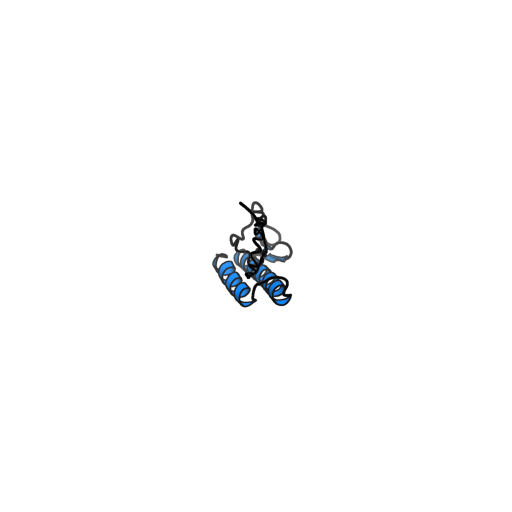8.810 1.00 90.50 90 GLY A CA 1
ATOM 582 C C . GLY A 1 90 ? -3.961 9.244 17.928 1.00 90.50 90 GLY A C 1
ATOM 583 O O . GLY A 1 90 ? -4.895 9.966 18.269 1.00 90.50 90 GLY A O 1
ATOM 584 N N . SER A 1 91 ? -3.269 9.476 16.805 1.00 84.06 91 SER A N 1
ATOM 585 C CA . SER A 1 91 ? -3.559 10.590 15.889 1.00 84.06 91 SER A CA 1
ATOM 586 C C . SER A 1 91 ? -4.748 10.310 14.970 1.00 84.06 91 SER A C 1
ATOM 588 O O . SER A 1 91 ? -5.265 11.230 14.344 1.00 84.06 91 SER A O 1
ATOM 590 N N . GLN A 1 92 ? -5.161 9.047 14.873 1.00 89.69 92 GLN A N 1
ATOM 591 C CA . GLN A 1 92 ? -6.283 8.588 14.066 1.00 89.69 92 GLN A CA 1
ATOM 592 C C . GLN A 1 92 ? -7.147 7.631 14.891 1.00 89.69 92 GLN A C 1
ATOM 594 O O . GLN A 1 92 ? -6.643 6.891 15.733 1.00 89.69 92 GLN A O 1
ATOM 599 N N . SER A 1 93 ? -8.451 7.608 14.624 1.00 92.25 93 SER A N 1
ATOM 600 C CA . SER A 1 93 ? -9.384 6.648 15.224 1.00 92.25 93 SER A CA 1
ATOM 601 C C . SER A 1 93 ? -9.391 5.331 14.436 1.00 92.25 93 SER A C 1
ATOM 603 O O . SER A 1 93 ? -10.406 4.964 13.844 1.00 92.25 93 SER A O 1
ATOM 605 N N . VAL A 1 94 ? -8.239 4.664 14.373 1.00 94.88 94 VAL A N 1
ATOM 606 C CA . VAL A 1 94 ? -8.045 3.363 13.708 1.00 94.88 94 VAL A CA 1
ATOM 607 C C . VAL A 1 94 ? -7.309 2.425 14.655 1.00 94.88 94 VAL A C 1
ATOM 609 O O . VAL A 1 94 ? -6.483 2.879 15.451 1.00 94.88 94 VAL A O 1
ATOM 612 N N . THR A 1 95 ? -7.603 1.127 14.600 1.00 97.31 95 THR A N 1
ATOM 613 C CA . THR A 1 95 ? -6.892 0.129 15.410 1.00 97.31 95 THR A CA 1
ATOM 614 C C . THR A 1 95 ? -5.840 -0.599 14.582 1.00 97.31 95 THR A C 1
ATOM 616 O O . THR A 1 95 ? -5.949 -0.695 13.362 1.00 97.31 95 THR A O 1
ATOM 619 N N . VAL A 1 96 ? -4.832 -1.173 15.246 1.00 97.38 96 VAL A N 1
ATOM 620 C CA . VAL A 1 96 ? -3.845 -2.034 14.569 1.00 97.38 96 VAL A CA 1
ATOM 621 C C . VAL A 1 96 ? -4.534 -3.228 13.895 1.00 97.38 96 VAL A C 1
ATOM 623 O O . VAL A 1 96 ? -4.188 -3.565 12.772 1.00 97.38 96 VAL A O 1
ATOM 626 N N . SER A 1 97 ? -5.590 -3.783 14.503 1.00 98.06 97 SER A N 1
ATOM 627 C CA . SER A 1 97 ? -6.362 -4.876 13.896 1.00 98.06 97 SER A CA 1
ATOM 628 C C . SER A 1 97 ? -7.056 -4.470 12.593 1.00 98.06 97 SER A C 1
ATOM 630 O O . SER A 1 97 ? -7.214 -5.310 11.707 1.00 98.06 97 SER A O 1
ATOM 632 N N . ASP A 1 98 ? -7.492 -3.215 12.461 1.00 97.69 98 ASP A N 1
ATOM 633 C CA . ASP A 1 98 ? -8.049 -2.713 11.201 1.00 97.69 98 ASP A CA 1
ATOM 634 C C . ASP A 1 98 ? -6.942 -2.580 10.141 1.00 97.69 98 ASP A C 1
ATOM 636 O O . ASP A 1 98 ? -7.158 -2.895 8.968 1.00 97.69 98 ASP A O 1
ATOM 640 N N . CYS A 1 99 ? -5.735 -2.170 10.555 1.00 98.12 99 CYS A N 1
ATOM 641 C CA . CYS A 1 99 ? -4.559 -2.133 9.686 1.00 98.12 99 CYS A CA 1
ATOM 642 C C . CYS A 1 99 ? -4.181 -3.539 9.186 1.00 98.12 99 CYS A C 1
ATOM 644 O O . CYS A 1 99 ? -3.915 -3.698 7.996 1.00 98.12 99 CYS A O 1
ATOM 646 N N . ASP A 1 100 ? -4.207 -4.562 10.047 1.00 98.31 100 ASP A N 1
ATOM 647 C CA . ASP A 1 100 ? -3.947 -5.963 9.669 1.00 98.31 100 ASP A CA 1
ATOM 648 C C . ASP A 1 100 ? -4.972 -6.477 8.637 1.00 98.31 100 ASP A C 1
ATOM 650 O O . ASP A 1 100 ? -4.636 -7.155 7.656 1.00 98.31 100 ASP A O 1
ATOM 654 N N . GLN A 1 101 ? -6.252 -6.131 8.825 1.00 98.44 101 GLN A N 1
ATOM 655 C CA . GLN A 1 101 ? -7.305 -6.465 7.862 1.00 98.44 101 GLN A CA 1
ATOM 656 C C . GLN A 1 101 ? -7.090 -5.764 6.521 1.00 98.44 101 GLN A C 1
ATOM 658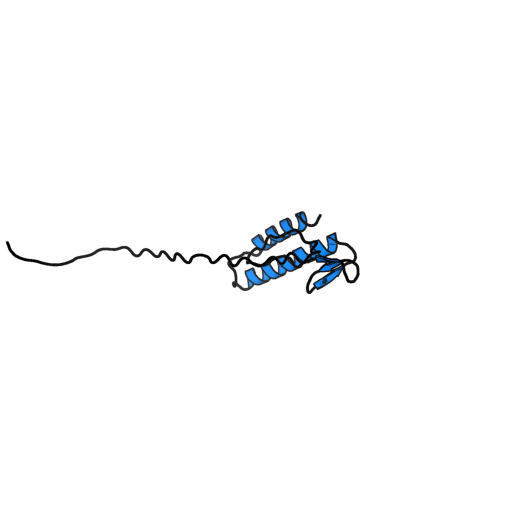 O O . GLN A 1 101 ? -7.353 -6.352 5.466 1.00 98.44 101 GLN A O 1
ATOM 663 N N . GLN A 1 102 ? -6.630 -4.514 6.540 1.00 98.06 102 GLN A N 1
ATOM 664 C CA . GLN A 1 102 ? -6.304 -3.784 5.324 1.00 98.06 102 GLN A CA 1
ATOM 665 C C . GLN A 1 102 ? -5.087 -4.387 4.608 1.00 98.06 102 GLN A C 1
ATOM 667 O O . GLN A 1 102 ? -5.139 -4.555 3.390 1.00 98.06 102 GLN A O 1
ATOM 672 N N . ASP A 1 103 ? -4.036 -4.768 5.337 1.00 98.19 103 ASP A N 1
ATOM 673 C CA . ASP A 1 103 ? -2.852 -5.441 4.784 1.00 98.19 103 ASP A CA 1
ATOM 674 C C . ASP A 1 103 ? -3.227 -6.742 4.067 1.00 98.19 103 ASP A C 1
ATOM 676 O O . ASP A 1 103 ? -2.818 -6.976 2.929 1.00 98.19 103 ASP A O 1
ATOM 680 N N . THR A 1 104 ? -4.094 -7.545 4.688 1.00 98.19 104 THR A N 1
ATOM 681 C CA . THR A 1 104 ? -4.598 -8.791 4.093 1.00 98.19 104 THR A CA 1
ATOM 682 C C . THR A 1 104 ? -5.321 -8.527 2.769 1.00 98.19 104 THR A C 1
ATOM 684 O O . THR A 1 104 ? -5.087 -9.225 1.781 1.00 98.19 104 THR A O 1
ATOM 687 N N . GLN A 1 105 ? -6.173 -7.500 2.719 1.00 98.12 105 GLN A N 1
ATOM 688 C CA . GLN A 1 105 ? -6.875 -7.106 1.492 1.00 98.12 105 GLN A CA 1
ATOM 689 C C . GLN A 1 105 ? -5.911 -6.568 0.428 1.00 98.12 105 GLN A C 1
ATOM 691 O O . GLN A 1 105 ? -6.047 -6.909 -0.747 1.00 98.12 105 GLN A O 1
ATOM 696 N N . CYS A 1 106 ? -4.918 -5.774 0.835 1.00 98.19 106 CYS A N 1
ATOM 697 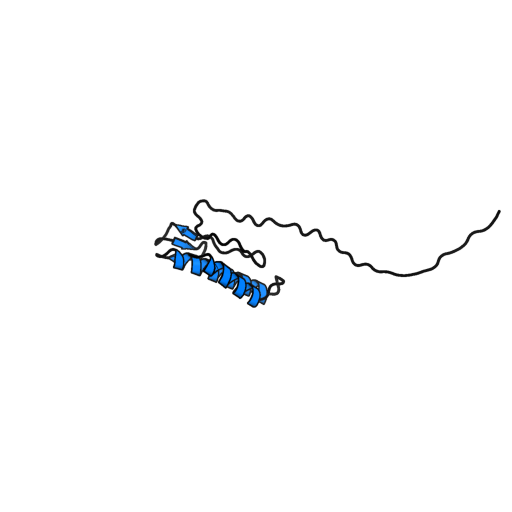C CA . CYS A 1 106 ? -3.888 -5.255 -0.057 1.00 98.19 106 CYS A CA 1
ATOM 698 C C . CYS A 1 106 ? -3.083 -6.393 -0.695 1.00 98.19 106 CYS A C 1
ATOM 700 O O . CYS A 1 106 ? -2.946 -6.451 -1.917 1.00 98.19 106 CYS A O 1
ATOM 702 N N . LYS A 1 107 ? -2.617 -7.354 0.110 1.00 97.25 107 LYS A N 1
ATOM 703 C CA . LYS A 1 107 ? -1.856 -8.516 -0.372 1.00 97.25 107 LYS A CA 1
ATOM 704 C C . LYS A 1 107 ? -2.695 -9.448 -1.239 1.00 97.25 107 LYS A C 1
ATOM 706 O O . LYS A 1 107 ? -2.174 -10.003 -2.198 1.00 97.25 107 LYS A O 1
ATOM 711 N N . ALA A 1 108 ? -3.990 -9.586 -0.957 1.00 96.56 108 ALA A N 1
ATOM 712 C CA . ALA A 1 108 ? -4.900 -10.337 -1.821 1.00 96.56 108 ALA A CA 1
ATOM 713 C C . ALA A 1 108 ? -5.057 -9.692 -3.212 1.00 96.56 108 ALA A C 1
ATOM 715 O O . ALA A 1 108 ? -5.214 -10.402 -4.203 1.00 96.56 108 ALA A O 1
ATOM 716 N N . ALA A 1 109 ? -4.977 -8.361 -3.299 1.00 93.12 109 ALA A N 1
ATOM 717 C CA . ALA A 1 109 ? -4.998 -7.630 -4.565 1.00 93.12 109 ALA A CA 1
ATOM 718 C C . ALA A 1 109 ? -3.642 -7.639 -5.305 1.00 93.12 109 ALA A C 1
ATOM 720 O O . ALA A 1 109 ? -3.598 -7.328 -6.493 1.00 93.12 109 ALA A O 1
ATOM 721 N N . ALA A 1 110 ? -2.550 -8.021 -4.635 1.00 87.25 110 ALA A N 1
ATOM 722 C CA . ALA A 1 110 ? -1.193 -8.079 -5.179 1.00 87.25 110 ALA A CA 1
ATOM 723 C C . ALA A 1 110 ? -0.908 -9.395 -5.939 1.00 87.25 110 ALA A C 1
ATOM 725 O O . ALA A 1 110 ? 0.043 -10.110 -5.611 1.00 87.25 110 ALA A O 1
ATOM 726 N N . SER A 1 111 ? -1.751 -9.724 -6.926 1.00 65.50 111 SER A N 1
ATOM 727 C CA . SER A 1 111 ? -1.651 -10.937 -7.764 1.00 65.50 111 SER A CA 1
ATOM 728 C C . SER A 1 111 ? -1.129 -10.675 -9.175 1.00 65.50 111 SER A C 1
ATOM 730 O O . SER A 1 111 ? -1.390 -9.584 -9.726 1.00 65.50 111 SER A O 1
#

InterPro domains:
  IPR060484 CLU5d, C-terminal domain [PF27672] (43-110)

Organism: NCBI:txid34475